Protein AF-A0A529K258-F1 (afdb_monomer_lite)

pLDDT: mean 95.25, std 3.74, range [68.81, 98.38]

Structure (mmCIF, N/CA/C/O backbone):
data_AF-A0A529K258-F1
#
_entry.id   AF-A0A529K258-F1
#
loop_
_atom_site.group_PDB
_atom_site.id
_atom_site.type_symbol
_atom_site.label_atom_id
_atom_site.label_alt_id
_atom_site.label_comp_id
_atom_site.label_asym_id
_atom_site.label_entity_id
_atom_site.label_seq_id
_atom_site.pdbx_PDB_ins_code
_atom_site.Cartn_x
_atom_site.Cartn_y
_atom_site.Cartn_z
_atom_site.occupancy
_atom_site.B_iso_or_equiv
_atom_site.auth_seq_id
_atom_site.auth_comp_id
_atom_site.auth_asym_id
_atom_site.auth_atom_id
_atom_site.pdbx_PDB_model_num
ATOM 1 N N . VAL A 1 1 ? 24.356 1.447 -0.501 1.00 68.81 1 VAL A N 1
ATOM 2 C CA . VAL A 1 1 ? 24.046 0.389 -1.501 1.00 68.81 1 VAL A CA 1
ATOM 3 C C . VAL A 1 1 ? 24.123 1.028 -2.881 1.00 68.81 1 VAL A C 1
ATOM 5 O O . VAL A 1 1 ? 23.576 2.107 -3.009 1.00 68.81 1 VAL A O 1
ATOM 8 N N . LYS A 1 2 ? 24.812 0.453 -3.881 1.00 81.88 2 LYS A N 1
ATOM 9 C CA . LYS A 1 2 ? 24.968 1.106 -5.205 1.00 81.88 2 LYS A CA 1
ATOM 10 C C . LYS A 1 2 ? 23.772 0.916 -6.159 1.00 81.88 2 LYS A C 1
ATOM 12 O O . LYS A 1 2 ? 23.643 1.671 -7.111 1.00 81.88 2 LYS A O 1
ATOM 17 N N . MET A 1 3 ? 22.926 -0.090 -5.899 1.00 89.50 3 MET A N 1
ATOM 18 C CA . MET A 1 3 ? 21.745 -0.463 -6.702 1.00 89.50 3 MET A CA 1
ATOM 19 C C . MET A 1 3 ? 22.004 -0.442 -8.216 1.00 89.50 3 MET A C 1
ATOM 21 O O . MET A 1 3 ? 21.248 0.155 -8.976 1.00 89.50 3 MET A O 1
ATOM 25 N N . ASP A 1 4 ? 23.085 -1.086 -8.663 1.00 93.19 4 ASP A N 1
ATOM 26 C CA . ASP A 1 4 ? 23.551 -0.980 -10.055 1.00 93.19 4 ASP A CA 1
ATOM 27 C C . ASP A 1 4 ? 22.496 -1.430 -11.071 1.00 93.19 4 ASP A C 1
ATOM 29 O O . ASP A 1 4 ? 22.310 -0.768 -12.084 1.00 93.19 4 ASP A O 1
ATOM 33 N N . ARG A 1 5 ? 21.696 -2.449 -10.731 1.00 92.00 5 ARG A N 1
ATOM 34 C CA . ARG A 1 5 ? 20.534 -2.899 -11.524 1.00 92.00 5 ARG A CA 1
ATOM 35 C C . ARG A 1 5 ? 19.477 -1.818 -11.811 1.00 92.00 5 ARG A C 1
ATOM 37 O O . ARG A 1 5 ? 18.653 -2.010 -12.690 1.00 92.00 5 ARG A O 1
ATOM 44 N N . SER A 1 6 ? 19.464 -0.728 -11.046 1.00 91.00 6 SER A N 1
ATOM 45 C CA . SER A 1 6 ? 18.505 0.379 -11.170 1.00 91.00 6 SER A CA 1
ATOM 46 C C . SER A 1 6 ? 19.174 1.706 -11.529 1.00 91.00 6 SER A C 1
ATOM 48 O O . SER A 1 6 ? 18.483 2.696 -11.736 1.00 91.00 6 SER A O 1
ATOM 50 N N . THR A 1 7 ? 20.509 1.763 -11.557 1.00 95.06 7 THR A N 1
ATOM 51 C CA . THR A 1 7 ? 21.266 3.017 -11.718 1.00 95.06 7 THR A CA 1
ATOM 52 C C . THR A 1 7 ? 22.313 2.972 -12.829 1.00 95.06 7 THR A C 1
ATOM 54 O O . THR A 1 7 ? 22.872 4.019 -13.166 1.00 95.06 7 THR A O 1
ATOM 57 N N . VAL A 1 8 ? 22.582 1.795 -13.402 1.00 96.88 8 VAL A N 1
ATOM 58 C CA . VAL A 1 8 ? 23.510 1.579 -14.515 1.00 96.88 8 VAL A CA 1
ATOM 59 C C . VAL A 1 8 ? 22.746 1.000 -15.704 1.00 96.88 8 VAL A C 1
ATOM 61 O O . VAL A 1 8 ? 22.050 -0.001 -15.564 1.00 96.88 8 VAL A O 1
ATOM 64 N N . VAL A 1 9 ? 22.913 1.616 -16.873 1.00 96.44 9 VAL A N 1
ATOM 65 C CA . VAL A 1 9 ? 22.379 1.151 -18.161 1.00 96.44 9 VAL A CA 1
ATOM 66 C C . VAL A 1 9 ? 23.558 1.062 -19.124 1.00 96.44 9 VAL A C 1
ATOM 68 O O . VAL A 1 9 ? 24.335 2.012 -19.222 1.00 96.44 9 VAL A O 1
ATOM 71 N N . ASP A 1 10 ? 23.747 -0.100 -19.754 1.00 96.31 10 ASP A N 1
ATOM 72 C CA . ASP A 1 10 ? 24.835 -0.372 -20.708 1.00 96.31 10 ASP A CA 1
ATOM 73 C C . ASP A 1 10 ? 26.232 0.037 -20.196 1.00 96.31 10 ASP A C 1
ATOM 75 O O . ASP A 1 10 ? 27.039 0.653 -20.888 1.00 96.31 10 ASP A O 1
ATOM 79 N N . GLY A 1 11 ? 26.510 -0.266 -18.923 1.00 96.00 11 GLY A N 1
ATOM 80 C CA . GLY A 1 11 ? 27.792 0.023 -18.268 1.00 96.00 11 GLY A CA 1
ATOM 81 C C . GLY A 1 11 ? 27.991 1.480 -17.827 1.00 96.00 11 GLY A C 1
ATOM 82 O O . GLY A 1 11 ? 28.952 1.767 -17.111 1.00 96.00 11 GLY A O 1
ATOM 83 N N . LYS A 1 12 ? 27.079 2.399 -18.169 1.00 97.50 12 LYS A N 1
ATOM 84 C CA . LYS A 1 12 ? 27.128 3.806 -17.748 1.00 97.50 12 LYS A CA 1
ATOM 85 C C . LYS A 1 12 ? 26.184 4.073 -16.576 1.00 97.50 12 LYS A C 1
ATOM 87 O O . LYS A 1 12 ? 25.023 3.676 -16.587 1.00 97.50 12 LYS A O 1
ATOM 92 N N . ARG A 1 13 ? 26.681 4.769 -15.548 1.00 96.00 13 ARG A N 1
ATOM 93 C CA . ARG A 1 13 ? 25.891 5.148 -14.366 1.00 96.00 13 ARG A CA 1
ATOM 94 C C . ARG A 1 13 ? 25.117 6.446 -14.607 1.00 96.00 13 ARG A C 1
ATOM 96 O O . ARG A 1 13 ? 25.717 7.450 -14.977 1.00 96.00 13 ARG A O 1
ATOM 103 N N . TYR A 1 14 ? 23.815 6.420 -14.328 1.00 96.50 14 TYR A N 1
ATOM 104 C CA . TYR A 1 14 ? 22.887 7.553 -14.461 1.00 96.50 14 TYR A CA 1
ATOM 105 C C . TYR A 1 14 ? 22.262 7.994 -13.130 1.00 96.50 14 TYR A C 1
ATOM 107 O O . TYR A 1 14 ? 21.678 9.070 -13.059 1.00 96.50 14 TYR A O 1
ATOM 115 N N . GLY A 1 15 ? 22.396 7.191 -12.071 1.00 94.19 15 GLY A N 1
ATOM 116 C CA . GLY A 1 15 ? 21.879 7.514 -10.742 1.00 94.19 15 GLY A CA 1
ATOM 117 C C . GLY A 1 15 ? 22.868 7.185 -9.629 1.00 94.19 15 GLY A C 1
ATOM 118 O O . GLY A 1 15 ? 23.678 6.261 -9.744 1.00 94.19 15 GLY A O 1
ATOM 119 N N . ILE A 1 16 ? 22.782 7.934 -8.532 1.00 94.25 16 ILE A N 1
ATOM 120 C CA . ILE A 1 16 ? 23.479 7.645 -7.278 1.00 94.25 16 ILE A CA 1
ATOM 121 C C . ILE A 1 16 ? 22.411 7.385 -6.223 1.00 94.25 16 ILE A C 1
ATOM 123 O O . ILE A 1 16 ? 21.594 8.255 -5.934 1.00 94.25 16 ILE A O 1
ATOM 127 N N . THR A 1 17 ? 22.398 6.178 -5.665 1.00 92.94 17 THR A N 1
ATOM 128 C CA . THR A 1 17 ? 21.497 5.853 -4.559 1.00 92.94 17 THR A CA 1
ATOM 129 C C . THR A 1 17 ? 21.931 6.611 -3.313 1.00 92.94 17 THR A C 1
ATOM 131 O O . THR A 1 17 ? 23.005 6.353 -2.772 1.00 92.94 17 THR A O 1
ATOM 134 N N . GLU A 1 18 ? 21.073 7.510 -2.849 1.00 92.25 18 GLU A N 1
ATOM 135 C CA . GLU A 1 18 ? 21.246 8.232 -1.587 1.00 92.25 18 GLU A CA 1
ATOM 136 C C . GLU A 1 18 ? 20.490 7.517 -0.455 1.00 92.25 18 GLU A C 1
ATOM 138 O O . GLU A 1 18 ? 21.093 7.152 0.555 1.00 92.25 18 GLU A O 1
ATOM 143 N N . LYS A 1 19 ? 19.221 7.158 -0.686 1.00 89.94 19 LYS A N 1
ATOM 144 C CA . LYS A 1 19 ? 18.366 6.437 0.267 1.00 89.94 19 LYS A CA 1
ATOM 145 C C . LYS A 1 19 ? 17.611 5.284 -0.392 1.00 89.94 19 LYS A C 1
ATOM 147 O O . LYS A 1 19 ? 17.353 5.284 -1.593 1.00 89.94 19 LYS A O 1
ATOM 152 N N . PHE A 1 20 ? 17.245 4.295 0.417 1.00 87.88 20 PHE A N 1
ATOM 153 C CA . PHE A 1 20 ? 16.326 3.218 0.051 1.00 87.88 20 PHE A CA 1
ATOM 154 C C . PHE A 1 20 ? 15.319 2.990 1.186 1.00 87.88 20 PHE A C 1
ATOM 156 O O . PHE A 1 20 ? 15.540 3.424 2.318 1.00 87.88 20 PHE A O 1
ATOM 163 N N . GLY A 1 21 ? 14.208 2.326 0.882 1.00 88.19 21 GLY A N 1
ATOM 164 C CA . GLY A 1 21 ? 13.157 2.045 1.851 1.00 88.19 21 GLY A CA 1
ATOM 165 C C . GLY A 1 21 ? 12.131 1.057 1.316 1.00 88.19 21 GLY A C 1
ATOM 166 O O . GLY A 1 21 ? 12.260 0.555 0.199 1.00 88.19 21 GLY A O 1
ATOM 167 N N . TYR A 1 22 ? 11.115 0.798 2.132 1.00 87.62 22 TYR A N 1
ATOM 168 C CA . TYR A 1 22 ? 10.028 -0.124 1.829 1.00 87.62 22 TYR A CA 1
ATOM 169 C C . TYR A 1 22 ? 8.692 0.582 2.033 1.00 87.62 22 TYR A C 1
ATOM 171 O O . TYR A 1 22 ? 8.553 1.392 2.949 1.00 87.62 22 TYR A O 1
ATOM 179 N N . ASN A 1 23 ? 7.708 0.238 1.205 1.00 88.31 23 ASN A N 1
ATOM 180 C CA . ASN A 1 23 ? 6.311 0.515 1.519 1.00 88.31 23 ASN A CA 1
ATOM 181 C C . ASN A 1 23 ? 5.800 -0.624 2.404 1.00 88.31 23 ASN A C 1
ATOM 183 O O . ASN A 1 23 ? 6.104 -1.789 2.146 1.00 88.31 23 ASN A O 1
ATOM 187 N N . THR A 1 24 ? 5.074 -0.283 3.462 1.00 89.88 24 THR A N 1
ATOM 188 C CA . THR A 1 24 ? 4.614 -1.237 4.479 1.00 89.88 24 THR A CA 1
ATOM 189 C C . THR A 1 24 ? 3.177 -0.925 4.872 1.00 89.88 24 THR A C 1
ATOM 191 O O . THR A 1 24 ? 2.704 0.182 4.622 1.00 89.88 24 THR A O 1
ATOM 194 N N . ILE A 1 25 ? 2.505 -1.891 5.497 1.00 94.00 25 ILE A N 1
ATOM 195 C CA . ILE A 1 25 ? 1.207 -1.675 6.138 1.00 94.00 25 ILE A CA 1
ATOM 196 C C . ILE A 1 25 ? 1.478 -1.195 7.567 1.00 94.00 25 ILE A C 1
ATOM 198 O O . ILE A 1 25 ? 1.993 -1.951 8.394 1.00 94.00 25 ILE A O 1
ATOM 202 N N . GLY A 1 26 ? 1.173 0.074 7.834 1.00 95.44 26 GLY A N 1
ATOM 203 C CA . GLY A 1 26 ? 1.114 0.611 9.192 1.00 95.44 26 GLY A CA 1
ATOM 204 C C . GLY A 1 26 ? -0.219 0.242 9.834 1.00 95.44 26 GLY A C 1
ATOM 205 O O . GLY A 1 26 ? -1.211 0.103 9.136 1.00 95.44 26 GLY A O 1
ATOM 206 N N . TYR A 1 27 ? -0.251 0.030 11.148 1.00 97.44 27 TYR A N 1
ATOM 207 C CA . TYR A 1 27 ? -1.501 -0.269 11.846 1.00 97.44 27 TYR A CA 1
ATOM 208 C C . TYR A 1 27 ? -1.406 0.031 13.338 1.00 97.44 27 TYR A C 1
ATOM 210 O O . TYR A 1 27 ? -0.330 0.005 13.946 1.00 97.44 27 TYR A O 1
ATOM 218 N N . ASN A 1 28 ? -2.560 0.273 13.957 1.00 97.69 28 ASN A N 1
ATOM 219 C CA . ASN A 1 28 ? -2.668 0.420 15.399 1.00 97.69 28 ASN A CA 1
ATOM 220 C C . ASN A 1 28 ? -2.835 -0.952 16.073 1.00 97.69 28 ASN A C 1
ATOM 222 O O . ASN A 1 28 ? -3.932 -1.509 16.115 1.00 97.69 28 ASN A O 1
ATOM 226 N N . LYS A 1 29 ? -1.758 -1.472 16.675 1.00 96.88 29 LYS A N 1
ATOM 227 C CA . LYS A 1 29 ? -1.735 -2.801 17.321 1.00 96.88 29 LYS A CA 1
ATOM 228 C C . LYS A 1 29 ? -2.712 -2.995 18.490 1.00 96.88 29 LYS A C 1
ATOM 230 O O . LYS A 1 29 ? -2.874 -4.118 18.949 1.00 96.88 29 LYS A O 1
ATOM 235 N N . THR A 1 30 ? -3.309 -1.929 19.034 1.00 97.50 30 THR A N 1
ATOM 236 C CA . THR A 1 30 ? -4.341 -2.061 20.082 1.00 97.50 30 THR A CA 1
ATOM 237 C C . THR A 1 30 ? -5.739 -2.276 19.503 1.00 97.50 30 THR A C 1
ATOM 239 O O . THR A 1 30 ? -6.648 -2.656 20.235 1.00 97.50 30 THR A O 1
ATOM 242 N N . LYS A 1 31 ? -5.913 -2.042 18.196 1.00 97.62 31 LYS A N 1
ATOM 243 C CA . LYS A 1 31 ? -7.187 -2.147 17.471 1.00 97.62 31 LYS A CA 1
ATOM 244 C C . LYS A 1 31 ? -7.168 -3.178 16.338 1.00 97.62 31 LYS A C 1
ATOM 246 O O . LYS A 1 31 ? -8.226 -3.611 15.884 1.00 97.62 31 LYS A O 1
ATOM 251 N N . VAL A 1 32 ? -5.978 -3.548 15.875 1.00 97.94 32 VAL A N 1
ATOM 252 C CA . VAL A 1 32 ? -5.733 -4.471 14.764 1.00 97.94 32 VAL A CA 1
ATOM 253 C C . VAL A 1 32 ? -4.905 -5.641 15.278 1.00 97.94 32 VAL A C 1
ATOM 255 O O . VAL A 1 32 ? -3.915 -5.428 15.981 1.00 97.94 32 VAL A O 1
ATOM 258 N N . ASP A 1 33 ? -5.305 -6.865 14.929 1.00 97.56 33 ASP A N 1
ATOM 259 C CA . ASP A 1 33 ? -4.545 -8.064 15.271 1.00 97.56 33 ASP A CA 1
ATOM 260 C C . ASP A 1 33 ? -3.328 -8.159 14.332 1.00 97.56 33 ASP A C 1
ATOM 262 O O . ASP A 1 33 ? -3.503 -8.202 13.108 1.00 97.56 33 ASP A O 1
ATOM 266 N N . PRO A 1 34 ? -2.089 -8.202 14.857 1.00 96.56 34 PRO A N 1
ATOM 267 C CA . PRO A 1 34 ? -0.893 -8.371 14.036 1.00 96.56 34 PRO A CA 1
ATOM 268 C C . PRO A 1 34 ? -0.927 -9.600 13.115 1.00 96.56 34 PRO A C 1
ATOM 270 O O . PRO A 1 34 ? -0.278 -9.588 12.064 1.00 96.56 34 PRO A O 1
ATOM 273 N N . ALA A 1 35 ? -1.668 -10.652 13.485 1.00 96.88 35 ALA A N 1
ATOM 274 C CA . ALA A 1 35 ? -1.824 -11.847 12.664 1.00 96.88 35 ALA A CA 1
ATOM 275 C C . ALA A 1 35 ? -2.581 -11.562 11.357 1.00 96.88 35 ALA A C 1
ATOM 277 O O . ALA A 1 35 ? -2.239 -12.130 10.320 1.00 96.88 35 ALA A O 1
ATOM 278 N N . ASP A 1 36 ? -3.545 -10.638 11.364 1.00 96.44 36 ASP A N 1
ATOM 279 C CA . ASP A 1 36 ? -4.29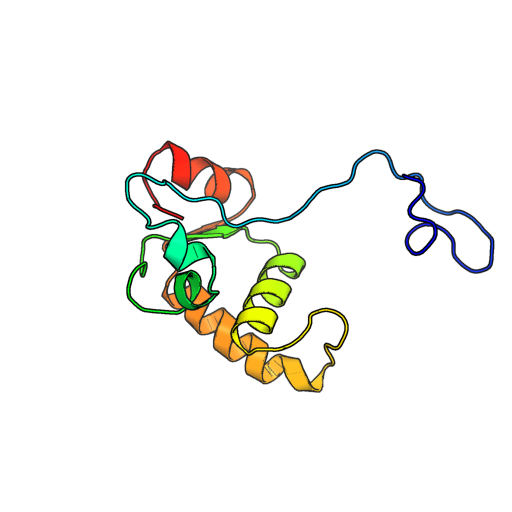6 -10.291 10.153 1.00 96.44 36 ASP A CA 1
ATOM 280 C C . ASP A 1 36 ? -3.425 -9.561 9.126 1.00 96.44 36 ASP A C 1
ATOM 282 O O . ASP A 1 36 ? -3.648 -9.684 7.924 1.00 96.44 36 ASP A O 1
ATOM 286 N N . MET A 1 37 ? -2.397 -8.837 9.580 1.00 95.19 37 MET A N 1
ATOM 287 C CA . MET A 1 37 ? -1.472 -8.101 8.706 1.00 95.19 37 MET A CA 1
ATOM 288 C C . MET A 1 37 ? -0.503 -9.020 7.949 1.00 95.19 37 MET A C 1
ATOM 290 O O . MET A 1 37 ? 0.266 -8.550 7.112 1.00 95.19 37 MET A O 1
ATOM 294 N N . GLN A 1 38 ? -0.544 -10.331 8.213 1.00 93.25 38 GLN A N 1
ATOM 295 C CA . GLN A 1 38 ? 0.173 -11.342 7.431 1.00 93.25 38 GLN A CA 1
ATOM 296 C C . GLN A 1 38 ? -0.559 -11.713 6.131 1.00 93.25 38 GLN A C 1
ATOM 298 O O . GLN A 1 38 ? -0.037 -12.489 5.333 1.00 93.25 38 GLN A O 1
ATOM 303 N N . SER A 1 39 ? -1.760 -11.169 5.902 1.00 93.38 39 SER A N 1
ATOM 304 C CA . SER A 1 39 ? -2.584 -11.441 4.727 1.00 93.38 39 SER A CA 1
ATOM 305 C C . SER A 1 39 ? -3.114 -10.153 4.102 1.00 93.38 39 SER A C 1
ATOM 307 O O . SER A 1 39 ? -3.576 -9.243 4.788 1.00 93.38 39 SER A O 1
ATOM 309 N N . MET A 1 40 ? -3.145 -10.098 2.769 1.00 93.69 40 MET A N 1
ATOM 310 C CA . MET A 1 40 ? -3.751 -8.969 2.052 1.00 93.69 40 MET A CA 1
ATOM 311 C C . MET A 1 40 ? -5.276 -8.908 2.200 1.00 93.69 40 MET A C 1
ATOM 313 O O . MET A 1 40 ? -5.872 -7.872 1.913 1.00 93.69 40 MET A O 1
ATOM 317 N N . THR A 1 41 ? -5.914 -9.960 2.729 1.00 92.06 41 THR A N 1
ATOM 318 C CA . THR A 1 41 ? -7.340 -9.929 3.094 1.00 92.06 41 THR A CA 1
ATOM 319 C C . THR A 1 41 ? -7.662 -8.832 4.106 1.00 92.06 41 THR A C 1
ATOM 321 O O . THR A 1 41 ? -8.808 -8.405 4.186 1.00 92.06 41 THR A O 1
ATOM 324 N N . ALA A 1 42 ? -6.672 -8.336 4.854 1.00 93.88 42 ALA A N 1
ATOM 325 C CA . ALA A 1 42 ? -6.827 -7.163 5.704 1.00 93.88 42 ALA A CA 1
ATOM 326 C C . ALA A 1 42 ? -7.256 -5.901 4.937 1.00 93.88 42 ALA A C 1
ATOM 328 O O . ALA A 1 42 ? -7.948 -5.058 5.499 1.00 93.88 42 ALA A O 1
ATOM 329 N N . LEU A 1 43 ? -6.867 -5.782 3.663 1.00 94.38 43 LEU A N 1
ATOM 330 C CA . LEU A 1 43 ? -7.149 -4.620 2.820 1.00 94.38 43 LEU A CA 1
ATOM 331 C C . LEU A 1 43 ? -8.441 -4.784 2.004 1.00 94.38 43 LEU A C 1
ATOM 333 O O . LEU A 1 43 ? -9.013 -3.795 1.549 1.00 94.38 43 LEU A O 1
ATOM 337 N N . THR A 1 44 ? -8.907 -6.020 1.804 1.00 94.50 44 THR A N 1
ATOM 338 C CA . THR A 1 44 ? -9.970 -6.343 0.832 1.00 94.50 44 THR A CA 1
ATOM 339 C C . THR A 1 44 ? -11.167 -7.078 1.439 1.00 94.50 44 THR A C 1
ATOM 341 O O . THR A 1 44 ? -12.251 -7.056 0.859 1.00 94.50 44 THR A O 1
ATOM 344 N N . GLY A 1 45 ? -11.026 -7.654 2.634 1.00 93.75 45 GLY A N 1
ATOM 345 C CA . GLY A 1 45 ? -12.109 -8.275 3.399 1.00 93.75 45 GLY A CA 1
ATOM 346 C C . GLY A 1 45 ? -12.863 -7.303 4.314 1.00 93.75 45 GLY A C 1
ATOM 347 O O . GLY A 1 45 ? -12.418 -6.191 4.588 1.00 93.75 45 GLY A O 1
ATOM 348 N N . ASP A 1 46 ? -14.007 -7.743 4.840 1.00 96.25 46 ASP A N 1
ATOM 349 C CA . ASP A 1 46 ? -14.934 -6.861 5.566 1.00 96.25 46 ASP A CA 1
ATOM 350 C C . ASP A 1 46 ? -14.466 -6.445 6.974 1.00 96.25 46 ASP A C 1
ATOM 352 O O . ASP A 1 46 ? -14.927 -5.429 7.494 1.00 96.25 46 ASP A O 1
ATOM 356 N N . L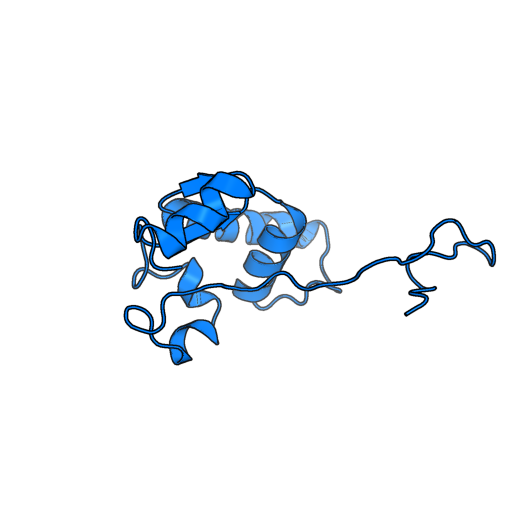YS A 1 47 ? -13.539 -7.189 7.601 1.00 97.44 47 LYS A N 1
ATOM 357 C CA . LYS A 1 47 ? -13.122 -6.990 9.009 1.00 97.44 47 LYS A CA 1
ATOM 358 C C . LYS A 1 47 ? -12.663 -5.557 9.318 1.00 97.44 47 LYS A C 1
ATOM 360 O O . LYS A 1 47 ? -12.940 -5.047 10.404 1.00 97.44 47 LYS A O 1
ATOM 365 N N . TYR A 1 48 ? -11.984 -4.913 8.368 1.00 97.56 48 TYR A N 1
ATOM 366 C CA . TYR A 1 48 ? -11.424 -3.562 8.508 1.00 97.56 48 TYR A CA 1
ATOM 367 C C . TYR A 1 48 ? -12.039 -2.540 7.550 1.00 97.56 48 TYR A C 1
ATOM 369 O O . TYR A 1 48 ? -11.495 -1.455 7.339 1.00 97.56 48 TYR A O 1
ATOM 377 N N . LYS A 1 49 ? -13.200 -2.860 6.980 1.00 97.88 49 LYS A N 1
ATOM 378 C CA . LYS A 1 49 ? -13.914 -1.965 6.076 1.00 97.88 49 LYS A CA 1
ATOM 379 C C . LYS A 1 49 ? -14.216 -0.621 6.744 1.00 97.88 49 LYS A C 1
ATOM 381 O O . LYS A 1 49 ? -14.713 -0.566 7.867 1.00 97.88 49 LYS A O 1
ATOM 386 N N . GLY A 1 50 ? -13.904 0.468 6.046 1.00 98.00 50 GLY A N 1
ATOM 387 C CA . GLY A 1 50 ? -14.058 1.838 6.536 1.00 98.00 50 GLY A CA 1
ATOM 388 C C . GLY A 1 50 ? -13.027 2.252 7.591 1.00 98.00 50 GLY A C 1
ATOM 389 O O . GLY A 1 50 ? -13.206 3.287 8.229 1.00 98.00 50 GLY A O 1
ATOM 390 N N . LYS A 1 51 ? -11.961 1.465 7.792 1.00 98.25 51 LYS A N 1
ATOM 391 C CA . LYS A 1 51 ? -10.904 1.716 8.788 1.00 98.25 51 LYS A CA 1
ATOM 392 C C . LYS A 1 51 ? -9.499 1.762 8.191 1.00 98.25 51 LYS A C 1
ATOM 394 O O . LYS A 1 51 ? -8.537 1.683 8.946 1.00 98.25 51 LYS A O 1
ATOM 399 N N . ILE A 1 52 ? -9.394 1.860 6.867 1.00 98.25 52 ILE A N 1
ATOM 400 C CA . ILE A 1 52 ? -8.127 1.820 6.130 1.00 98.25 52 ILE A CA 1
ATOM 401 C C . ILE A 1 52 ? -7.894 3.162 5.433 1.00 98.25 52 ILE A C 1
ATOM 403 O O . ILE A 1 52 ? -8.797 3.671 4.757 1.00 98.25 52 ILE A O 1
ATOM 407 N N . ALA A 1 53 ? -6.687 3.703 5.553 1.00 97.69 53 ALA A N 1
ATOM 408 C CA . ALA A 1 53 ? -6.158 4.742 4.685 1.00 97.69 53 ALA A CA 1
ATOM 409 C C . ALA A 1 53 ? -5.281 4.128 3.591 1.00 97.69 53 ALA A C 1
ATOM 411 O O . ALA A 1 53 ? -4.377 3.342 3.857 1.00 97.69 53 ALA A O 1
ATOM 412 N N . ILE A 1 54 ? -5.517 4.518 2.339 1.00 96.94 54 ILE A N 1
ATOM 413 C CA . ILE A 1 54 ? -4.650 4.145 1.218 1.00 96.94 54 ILE A CA 1
ATOM 414 C C . ILE A 1 54 ? -3.827 5.363 0.812 1.00 96.94 54 ILE A C 1
ATOM 416 O O . ILE A 1 54 ? -4.372 6.423 0.499 1.00 96.94 54 ILE A O 1
ATOM 420 N N . TYR A 1 55 ? -2.506 5.193 0.786 1.00 95.25 55 TYR A N 1
ATOM 421 C CA . TYR A 1 55 ? -1.604 6.180 0.207 1.00 95.25 55 TYR A CA 1
ATOM 422 C C . TYR A 1 55 ? -1.796 6.230 -1.314 1.00 95.25 55 TYR A C 1
ATOM 424 O O . TYR A 1 55 ? -1.662 5.208 -1.990 1.00 95.25 55 TYR A O 1
ATOM 432 N N . ASP A 1 56 ? -2.101 7.414 -1.843 1.00 94.25 56 ASP A N 1
ATOM 433 C CA . ASP A 1 56 ? -2.339 7.688 -3.262 1.00 94.25 56 ASP A CA 1
ATOM 434 C C . ASP A 1 56 ? -1.038 7.646 -4.080 1.00 94.25 56 ASP A C 1
ATOM 436 O O . ASP A 1 56 ? -0.534 8.642 -4.598 1.00 94.25 56 ASP A O 1
ATOM 440 N N . TYR A 1 57 ? -0.447 6.455 -4.154 1.00 94.19 57 TYR A N 1
ATOM 441 C CA . TYR A 1 57 ? 0.708 6.166 -4.981 1.00 94.19 57 TYR A CA 1
ATOM 442 C C . TYR A 1 57 ? 0.523 4.821 -5.678 1.00 94.19 57 TYR A C 1
ATOM 444 O O . TYR A 1 57 ? 0.564 3.756 -5.063 1.00 94.19 57 TYR A O 1
ATOM 452 N N . TYR A 1 58 ? 0.320 4.879 -6.994 1.00 90.62 58 TYR A N 1
ATOM 453 C CA . TYR A 1 58 ? -0.127 3.730 -7.782 1.00 90.62 58 TYR A CA 1
ATOM 454 C C . TYR A 1 58 ? 0.796 2.508 -7.671 1.00 90.62 58 TYR A C 1
ATOM 456 O O . TYR A 1 58 ? 0.309 1.386 -7.572 1.00 90.62 58 TYR A O 1
ATOM 464 N N . LEU A 1 59 ? 2.118 2.707 -7.677 1.00 92.25 59 LEU A N 1
ATOM 465 C CA . LEU A 1 59 ? 3.085 1.618 -7.825 1.00 92.25 59 LEU A CA 1
ATOM 466 C C . LEU A 1 59 ? 3.062 0.623 -6.646 1.00 92.25 59 LEU A C 1
ATOM 468 O O . LEU A 1 59 ? 2.900 -0.574 -6.896 1.00 92.25 59 LEU A O 1
ATOM 472 N N . PRO A 1 60 ? 3.156 1.051 -5.369 1.00 92.81 60 PRO A N 1
ATOM 473 C CA . PRO A 1 60 ? 3.003 0.127 -4.248 1.00 92.81 60 PRO A CA 1
ATOM 474 C C . PRO A 1 60 ? 1.588 -0.441 -4.127 1.00 92.81 60 PRO A C 1
ATOM 476 O O . PRO A 1 60 ? 1.446 -1.612 -3.785 1.00 92.81 60 PRO A O 1
ATOM 479 N N . VAL A 1 61 ? 0.546 0.341 -4.422 1.00 95.38 61 VAL A N 1
ATOM 480 C CA . VAL A 1 61 ? -0.844 -0.110 -4.254 1.00 95.38 61 VAL A CA 1
ATOM 481 C C . VAL A 1 61 ? -1.216 -1.179 -5.287 1.00 95.38 61 VAL A C 1
ATOM 483 O O . VAL A 1 61 ? -1.811 -2.191 -4.923 1.00 95.38 61 VAL A O 1
ATOM 486 N N . ILE A 1 62 ? -0.779 -1.035 -6.543 1.00 96.31 62 ILE A N 1
ATOM 487 C CA . ILE A 1 62 ? -0.874 -2.095 -7.562 1.00 96.31 62 ILE A CA 1
ATOM 488 C C . ILE A 1 62 ? -0.112 -3.345 -7.115 1.00 96.31 62 ILE A C 1
ATOM 490 O O . ILE A 1 62 ? -0.623 -4.453 -7.257 1.00 96.31 62 ILE A O 1
ATOM 494 N N . GLY A 1 63 ? 1.082 -3.179 -6.537 1.00 95.25 63 GLY A N 1
ATOM 495 C CA . GLY A 1 63 ? 1.850 -4.292 -5.983 1.00 95.25 63 GLY A CA 1
ATOM 496 C C . GLY A 1 63 ? 1.093 -5.046 -4.885 1.00 95.25 63 GLY A C 1
ATOM 497 O O . GLY A 1 63 ? 1.057 -6.272 -4.906 1.00 95.25 63 GLY A O 1
ATOM 498 N N . MET A 1 64 ? 0.439 -4.336 -3.962 1.00 95.38 64 MET A N 1
ATOM 499 C CA . MET A 1 64 ? -0.382 -4.945 -2.906 1.00 95.38 64 MET A CA 1
ATOM 500 C C . MET A 1 64 ? -1.615 -5.665 -3.469 1.00 95.38 64 MET A C 1
ATOM 502 O O . MET A 1 64 ? -1.888 -6.795 -3.072 1.00 95.38 64 MET A O 1
ATOM 506 N N . ALA A 1 65 ? -2.312 -5.064 -4.437 1.00 96.50 65 ALA A N 1
ATOM 507 C CA . ALA A 1 65 ? -3.442 -5.697 -5.120 1.00 96.50 65 ALA A CA 1
ATOM 508 C C . ALA A 1 65 ? -3.021 -6.978 -5.862 1.00 96.50 65 ALA A C 1
ATOM 510 O O . ALA A 1 65 ? -3.700 -7.998 -5.781 1.00 96.50 65 ALA A O 1
ATOM 511 N N . ALA A 1 66 ? -1.864 -6.962 -6.529 1.00 97.06 66 ALA A N 1
ATOM 512 C CA . ALA A 1 66 ? -1.293 -8.144 -7.167 1.00 97.06 66 ALA A CA 1
ATOM 513 C C . ALA A 1 66 ? -0.984 -9.261 -6.154 1.00 97.06 66 ALA A C 1
ATOM 515 O O . ALA A 1 66 ? -1.345 -10.417 -6.379 1.00 97.06 66 ALA A O 1
ATOM 516 N N . LEU A 1 67 ? -0.362 -8.922 -5.019 1.00 95.50 67 LEU A N 1
ATOM 517 C CA . LEU A 1 67 ? -0.095 -9.886 -3.948 1.00 95.50 67 LEU A CA 1
ATOM 518 C C . LEU A 1 67 ? -1.393 -10.490 -3.390 1.00 95.50 67 LEU A C 1
ATOM 520 O O . LEU A 1 67 ? -1.427 -11.684 -3.097 1.00 95.50 67 LEU A O 1
ATOM 524 N N . ALA A 1 68 ? -2.468 -9.701 -3.293 1.00 95.38 68 ALA A N 1
ATOM 525 C CA . ALA A 1 68 ? -3.770 -10.162 -2.811 1.00 95.38 68 ALA A CA 1
ATOM 526 C C . ALA A 1 68 ? -4.411 -11.228 -3.712 1.00 95.38 68 ALA A C 1
ATOM 528 O O . ALA A 1 68 ? -5.061 -12.143 -3.211 1.00 95.38 68 ALA A O 1
ATOM 529 N N . ILE A 1 69 ? -4.166 -11.163 -5.023 1.00 96.19 69 ILE A N 1
ATOM 530 C CA . ILE A 1 69 ? -4.616 -12.171 -5.996 1.00 96.19 69 ILE A CA 1
ATOM 531 C C . ILE A 1 69 ? -3.565 -13.268 -6.253 1.00 96.19 69 ILE A C 1
ATOM 533 O O . ILE A 1 69 ? -3.648 -13.996 -7.242 1.00 96.19 69 ILE A O 1
ATOM 537 N N . GLY A 1 70 ? -2.557 -13.390 -5.380 1.00 95.56 70 GLY A N 1
ATOM 538 C CA . GLY A 1 70 ? -1.539 -14.444 -5.436 1.00 95.56 70 GLY A CA 1
ATOM 539 C C . GLY A 1 70 ? -0.479 -14.263 -6.527 1.00 95.56 70 GLY A C 1
ATOM 540 O O . GLY A 1 70 ? 0.239 -15.211 -6.849 1.00 95.56 70 GLY A O 1
ATOM 541 N N . LYS A 1 71 ? -0.362 -13.066 -7.113 1.00 96.81 71 LYS A N 1
ATOM 542 C CA . LYS A 1 71 ? 0.630 -12.757 -8.149 1.00 96.81 71 LYS A CA 1
ATOM 543 C C . LYS A 1 71 ? 1.918 -12.228 -7.531 1.00 96.81 71 LYS A C 1
ATOM 545 O O . LYS A 1 71 ? 1.911 -11.459 -6.573 1.00 96.81 71 LYS A O 1
ATOM 550 N N . LYS A 1 72 ? 3.050 -12.594 -8.130 1.00 95.81 72 LYS A N 1
ATOM 551 C CA . LYS A 1 72 ? 4.352 -12.016 -7.790 1.00 95.81 72 LYS A CA 1
ATOM 552 C C . LYS A 1 72 ? 4.553 -10.726 -8.572 1.00 95.81 72 LYS A C 1
ATOM 554 O O . LYS A 1 72 ? 4.421 -10.708 -9.791 1.00 95.81 72 LYS A O 1
ATOM 559 N N . THR A 1 73 ? 4.948 -9.662 -7.882 1.00 93.75 73 THR A N 1
ATOM 560 C CA . THR A 1 73 ? 5.107 -8.328 -8.485 1.00 93.75 73 THR A CA 1
ATOM 561 C C . THR A 1 73 ? 6.154 -8.272 -9.602 1.00 93.75 73 THR A C 1
ATOM 563 O O . THR A 1 73 ? 6.020 -7.469 -10.517 1.00 93.75 73 THR A O 1
ATOM 566 N N . ALA A 1 74 ? 7.168 -9.141 -9.564 1.00 93.88 74 ALA A N 1
ATOM 567 C CA . ALA A 1 74 ? 8.207 -9.231 -10.593 1.00 93.88 74 ALA A CA 1
ATOM 568 C C . ALA A 1 74 ? 7.761 -9.951 -11.882 1.00 93.88 74 ALA A C 1
ATOM 570 O O . ALA A 1 74 ? 8.487 -9.917 -12.869 1.00 93.88 74 ALA A O 1
ATOM 571 N N . GLU A 1 75 ? 6.605 -10.620 -11.865 1.00 95.88 75 GLU A N 1
ATOM 572 C CA . GLU A 1 75 ? 6.095 -11.448 -12.969 1.00 95.88 75 GLU A CA 1
ATOM 573 C C . GLU A 1 75 ? 4.847 -10.825 -13.626 1.00 95.88 75 GLU A C 1
ATOM 575 O O . GLU A 1 75 ? 4.199 -11.470 -14.447 1.00 95.88 75 GLU A O 1
ATOM 580 N N . LEU A 1 76 ? 4.486 -9.588 -13.257 1.00 96.31 76 LEU A N 1
ATOM 581 C CA . LEU A 1 76 ? 3.286 -8.922 -13.764 1.00 96.31 76 LEU A CA 1
ATOM 582 C C . LEU A 1 76 ? 3.406 -8.567 -15.244 1.00 96.31 76 LEU A C 1
ATOM 584 O O . LEU A 1 76 ? 4.431 -8.071 -15.712 1.00 96.31 76 LEU A O 1
ATOM 588 N N . THR A 1 77 ? 2.300 -8.758 -15.951 1.00 96.81 77 THR A N 1
ATOM 589 C CA . THR A 1 77 ? 2.125 -8.436 -17.365 1.00 96.81 77 THR A CA 1
ATOM 590 C C . THR A 1 77 ? 0.864 -7.599 -17.571 1.00 96.81 77 THR A C 1
ATOM 592 O O . THR A 1 77 ? 0.028 -7.459 -16.676 1.00 96.81 77 THR A O 1
ATOM 595 N N . GLU A 1 78 ? 0.677 -7.070 -18.780 1.00 97.00 78 GLU A N 1
ATOM 596 C CA . GLU A 1 78 ? -0.546 -6.339 -19.141 1.00 97.00 78 GLU A CA 1
ATOM 597 C C . GLU A 1 78 ? -1.818 -7.188 -18.977 1.00 97.00 78 GLU A C 1
ATOM 599 O O . GLU A 1 78 ? -2.876 -6.662 -18.631 1.00 97.00 78 GLU A O 1
ATOM 604 N N . ALA A 1 79 ? -1.715 -8.510 -19.153 1.00 98.06 79 ALA A N 1
ATOM 605 C CA . ALA A 1 79 ? -2.837 -9.433 -18.999 1.00 98.06 79 ALA A CA 1
ATOM 606 C C . ALA A 1 79 ? -3.341 -9.540 -17.547 1.00 98.06 79 ALA A C 1
ATOM 608 O O . ALA A 1 79 ? -4.478 -9.953 -17.327 1.00 98.06 79 ALA A O 1
ATOM 609 N N . ASP A 1 80 ? -2.531 -9.149 -16.558 1.00 98.00 80 ASP A N 1
ATOM 610 C CA . ASP A 1 80 ? -2.916 -9.157 -15.143 1.00 98.00 80 ASP A CA 1
ATOM 611 C C . ASP A 1 80 ? -3.713 -7.902 -14.742 1.00 98.00 80 ASP A C 1
ATOM 613 O O . ASP A 1 80 ? -4.402 -7.901 -13.718 1.00 98.00 80 ASP A O 1
ATOM 617 N N . LEU A 1 81 ? 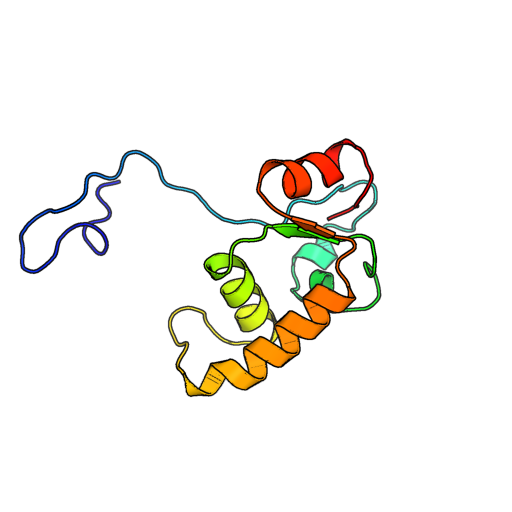-3.659 -6.832 -15.548 1.00 97.00 81 LEU A N 1
ATOM 618 C CA . LEU A 1 81 ? -4.266 -5.537 -15.225 1.00 97.00 81 LEU A CA 1
ATOM 619 C C . LEU A 1 81 ? -5.778 -5.598 -14.951 1.00 97.00 81 LEU A C 1
ATOM 621 O O . LEU A 1 81 ? -6.211 -4.918 -14.018 1.00 97.00 81 LEU A O 1
ATOM 625 N N . PRO A 1 82 ? -6.601 -6.383 -15.680 1.00 98.38 82 PRO A N 1
ATOM 626 C CA . PRO A 1 82 ? -8.023 -6.499 -15.366 1.00 98.38 82 PRO A CA 1
ATOM 627 C C . PRO A 1 82 ? -8.283 -7.048 -13.956 1.00 98.38 82 PRO A C 1
ATOM 629 O O . PRO A 1 82 ? -9.038 -6.439 -13.200 1.00 98.38 82 PRO A O 1
ATOM 632 N N . ALA A 1 83 ? -7.602 -8.129 -13.562 1.00 98.19 83 ALA A N 1
ATOM 633 C CA . ALA A 1 83 ? -7.760 -8.729 -12.235 1.00 98.19 83 ALA A CA 1
ATOM 634 C C . ALA A 1 83 ? -7.233 -7.807 -11.122 1.00 98.19 83 ALA A C 1
ATOM 636 O O . ALA A 1 83 ? -7.862 -7.655 -10.075 1.00 98.19 83 ALA A O 1
ATOM 637 N N . ILE A 1 84 ? -6.111 -7.122 -11.368 1.00 98.12 84 ILE A N 1
ATOM 638 C CA . ILE A 1 84 ? -5.572 -6.114 -10.446 1.00 98.12 84 ILE A CA 1
ATOM 639 C C . ILE A 1 84 ? -6.568 -4.967 -10.265 1.00 98.12 84 ILE A C 1
ATOM 641 O O . ILE A 1 84 ? -6.795 -4.525 -9.142 1.00 98.12 84 ILE A O 1
ATOM 645 N N . LYS A 1 85 ? -7.187 -4.484 -11.348 1.00 97.94 85 LYS A N 1
ATOM 646 C CA . LYS A 1 85 ? -8.198 -3.423 -11.287 1.00 97.94 85 LYS A CA 1
ATOM 647 C C . LYS A 1 85 ? -9.386 -3.833 -10.422 1.00 97.94 85 LYS A C 1
ATOM 649 O O . LYS A 1 85 ? -9.845 -3.021 -9.622 1.00 97.94 85 LYS A O 1
ATOM 654 N N . GLU A 1 86 ? -9.887 -5.055 -10.574 1.00 98.25 86 GLU A N 1
ATOM 655 C CA . GLU A 1 86 ? -10.976 -5.565 -9.735 1.00 98.25 86 GLU A CA 1
ATOM 656 C C . GLU A 1 86 ? -10.596 -5.550 -8.252 1.00 98.25 86 GLU A C 1
ATOM 658 O O . GLU A 1 86 ? -11.372 -5.073 -7.422 1.00 98.25 86 GLU A O 1
ATOM 663 N N . GLU A 1 87 ? -9.383 -5.986 -7.917 1.00 97.75 87 GLU A N 1
ATOM 664 C CA . GLU A 1 87 ? -8.917 -5.996 -6.531 1.00 97.75 87 GLU A CA 1
ATOM 665 C C . GLU A 1 87 ? -8.690 -4.579 -5.978 1.00 97.75 87 GLU A C 1
ATOM 667 O O . GLU A 1 87 ? -9.103 -4.276 -4.859 1.00 97.75 87 GLU A O 1
ATOM 672 N N . LEU A 1 88 ? -8.143 -3.662 -6.783 1.00 97.81 88 LEU A N 1
ATOM 673 C CA . LEU A 1 88 ? -8.018 -2.243 -6.431 1.00 97.81 88 LEU A CA 1
ATOM 674 C C . LEU A 1 88 ? -9.376 -1.600 -6.128 1.00 97.81 88 LEU A C 1
ATOM 676 O O . LEU A 1 88 ? -9.480 -0.767 -5.228 1.00 97.81 88 LEU A O 1
ATOM 680 N N . LEU A 1 89 ? -10.430 -1.978 -6.858 1.00 97.62 89 LEU A N 1
ATOM 681 C CA . LEU A 1 89 ? -11.780 -1.485 -6.592 1.00 97.62 89 LEU A CA 1
ATOM 682 C C . LEU A 1 89 ? -12.330 -2.012 -5.260 1.00 97.62 89 LEU A C 1
ATOM 684 O O . LEU A 1 89 ? -12.997 -1.251 -4.559 1.00 97.62 89 LEU A O 1
ATOM 688 N N . LYS A 1 90 ? -12.004 -3.251 -4.864 1.00 97.56 90 LYS A N 1
ATOM 689 C CA . LYS A 1 90 ? -12.331 -3.771 -3.523 1.00 97.56 90 LYS A CA 1
ATOM 690 C C . LYS A 1 90 ? -11.573 -3.019 -2.433 1.00 97.56 90 LYS A C 1
ATOM 692 O O . LYS A 1 90 ? -12.188 -2.574 -1.469 1.00 97.56 90 LYS A O 1
ATOM 697 N N . MET A 1 91 ? -10.268 -2.802 -2.617 1.00 97.62 91 MET A N 1
ATOM 698 C CA . MET A 1 91 ? -9.456 -2.003 -1.691 1.00 97.62 91 MET A CA 1
ATOM 699 C C . MET A 1 91 ? -10.041 -0.597 -1.522 1.00 97.62 91 MET A C 1
ATOM 701 O O . MET A 1 91 ? -10.248 -0.140 -0.401 1.00 97.62 91 MET A O 1
ATOM 705 N N . LYS A 1 92 ? -10.388 0.072 -2.629 1.00 97.19 92 LYS A N 1
ATOM 706 C CA . LYS A 1 92 ? -11.028 1.393 -2.604 1.00 97.19 92 LYS A CA 1
ATOM 707 C C . LYS A 1 92 ? -12.369 1.371 -1.869 1.00 97.19 92 LYS A C 1
ATOM 709 O O . LYS A 1 92 ? -12.649 2.295 -1.118 1.00 97.19 92 LYS A O 1
ATOM 714 N N . ALA A 1 93 ? -13.192 0.345 -2.080 1.00 97.38 93 ALA A N 1
ATOM 715 C CA . ALA A 1 93 ? -14.480 0.207 -1.400 1.00 97.38 93 ALA A CA 1
ATOM 716 C C . ALA A 1 93 ? -14.340 -0.022 0.117 1.00 97.38 93 ALA A C 1
ATOM 718 O O . ALA A 1 93 ? -15.266 0.291 0.868 1.00 97.38 93 ALA A O 1
ATOM 719 N N . ASN A 1 94 ? -13.198 -0.550 0.566 1.00 97.44 94 ASN A N 1
ATOM 720 C CA . ASN A 1 94 ? -12.892 -0.746 1.981 1.00 97.44 94 ASN A CA 1
ATOM 721 C C . ASN A 1 94 ? -12.155 0.427 2.625 1.00 97.44 94 ASN A C 1
ATOM 723 O O . ASN A 1 94 ? -12.181 0.562 3.850 1.00 97.44 94 ASN A O 1
ATOM 727 N N . ALA A 1 95 ? -11.513 1.271 1.826 1.00 97.69 95 ALA A N 1
ATOM 728 C CA . ALA A 1 95 ? -10.825 2.447 2.314 1.00 97.69 95 ALA A CA 1
ATOM 729 C C . ALA A 1 95 ? -11.819 3.484 2.845 1.00 97.69 95 ALA A C 1
ATOM 731 O O . ALA A 1 95 ? -12.846 3.775 2.232 1.00 97.69 95 ALA A O 1
ATOM 732 N N . LYS A 1 96 ? -11.476 4.088 3.981 1.00 98.00 96 LYS A N 1
ATOM 733 C CA . LYS A 1 96 ? -12.123 5.316 4.446 1.00 98.00 96 LYS A CA 1
ATOM 734 C C . LYS A 1 96 ? -11.640 6.520 3.647 1.00 98.00 96 LYS A C 1
ATOM 736 O O . LYS A 1 96 ? -12.417 7.426 3.365 1.00 98.00 96 LYS A O 1
ATOM 741 N N . LEU A 1 97 ? -10.358 6.513 3.289 1.00 96.69 97 LEU A N 1
ATOM 742 C CA . LEU A 1 97 ? -9.720 7.573 2.525 1.00 96.69 97 LEU A CA 1
ATOM 743 C C . LEU A 1 97 ? -8.664 7.006 1.577 1.00 96.69 97 LEU A C 1
ATOM 745 O O . LEU A 1 97 ? -7.978 6.029 1.881 1.00 96.69 97 LEU A O 1
ATOM 749 N N . VAL A 1 98 ? -8.523 7.674 0.438 1.00 96.94 98 VAL A N 1
ATOM 750 C CA . VAL A 1 98 ? -7.380 7.552 -0.465 1.00 96.94 98 VAL A CA 1
ATOM 751 C C . VAL A 1 98 ? -6.796 8.951 -0.555 1.00 96.94 98 VAL A C 1
ATOM 753 O O . VAL A 1 98 ? -7.513 9.877 -0.934 1.00 96.94 98 VAL A O 1
ATOM 756 N N . GLY A 1 99 ? -5.551 9.131 -0.130 1.00 95.81 99 GLY A N 1
ATOM 757 C CA . GLY A 1 99 ? -4.986 10.466 0.034 1.00 95.81 99 GLY A CA 1
ATOM 758 C C . GLY A 1 99 ? -3.482 10.501 -0.152 1.00 95.81 99 GLY A C 1
ATOM 759 O O . GLY A 1 99 ? -2.801 9.480 -0.069 1.00 95.81 99 GLY A O 1
ATOM 760 N N . GLU A 1 100 ? -2.963 11.702 -0.386 1.00 95.44 100 GLU A N 1
ATOM 761 C CA . GLU A 1 100 ? -1.526 11.944 -0.480 1.00 95.44 100 GLU A CA 1
ATOM 762 C C . GLU A 1 100 ? -0.796 11.626 0.843 1.00 95.44 100 GLU A C 1
ATOM 764 O O . GLU A 1 100 ? -1.394 11.186 1.831 1.00 95.44 100 GLU A O 1
ATOM 769 N N . VAL A 1 101 ? 0.526 11.796 0.851 1.00 93.00 101 VAL A N 1
ATOM 770 C CA . VAL A 1 101 ? 1.424 11.415 1.954 1.00 93.00 101 VAL A CA 1
ATOM 771 C C . VAL A 1 101 ? 0.920 11.903 3.315 1.00 93.00 101 VAL A C 1
ATOM 773 O O . VAL A 1 101 ? 0.818 11.119 4.252 1.00 93.00 101 VAL A O 1
ATOM 776 N N . THR A 1 102 ? 0.590 13.183 3.435 1.00 95.75 102 THR A N 1
ATOM 777 C CA . THR A 1 102 ? 0.229 13.839 4.694 1.00 95.75 102 THR A CA 1
ATOM 778 C C . THR A 1 102 ? -1.101 13.316 5.217 1.00 95.75 102 THR A C 1
ATOM 780 O O . THR A 1 102 ? -1.173 12.879 6.366 1.00 95.75 102 THR A O 1
ATOM 783 N N . ALA A 1 103 ? -2.140 13.310 4.381 1.00 96.25 103 ALA A N 1
ATOM 784 C CA . ALA A 1 103 ? -3.466 12.826 4.743 1.00 96.25 103 ALA A CA 1
ATOM 785 C C . ALA A 1 103 ? -3.442 11.341 5.132 1.00 96.25 103 ALA A C 1
ATOM 787 O O . ALA A 1 103 ? -3.930 10.977 6.201 1.00 96.25 103 ALA A O 1
ATOM 788 N N . SER A 1 104 ? -2.821 10.492 4.306 1.00 94.56 104 SER A N 1
ATOM 789 C CA . SER A 1 104 ? -2.760 9.047 4.564 1.00 94.56 104 SER A CA 1
ATOM 790 C C . SER A 1 104 ? -1.961 8.700 5.819 1.00 94.56 104 SER A C 1
ATOM 792 O O . SER A 1 104 ? -2.393 7.856 6.600 1.00 94.56 104 SER A O 1
ATOM 794 N N . GLN A 1 105 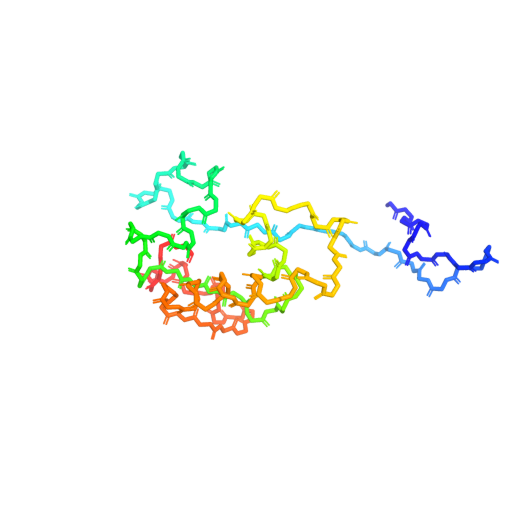? -0.841 9.382 6.075 1.00 94.00 105 GLN A N 1
ATOM 795 C CA . GLN A 1 105 ? -0.015 9.108 7.254 1.00 94.00 105 GLN A CA 1
ATOM 796 C C . GLN A 1 105 ? -0.585 9.694 8.544 1.00 94.00 105 GLN A C 1
ATOM 798 O O . GLN A 1 105 ? -0.379 9.115 9.607 1.00 94.00 105 GLN A O 1
ATOM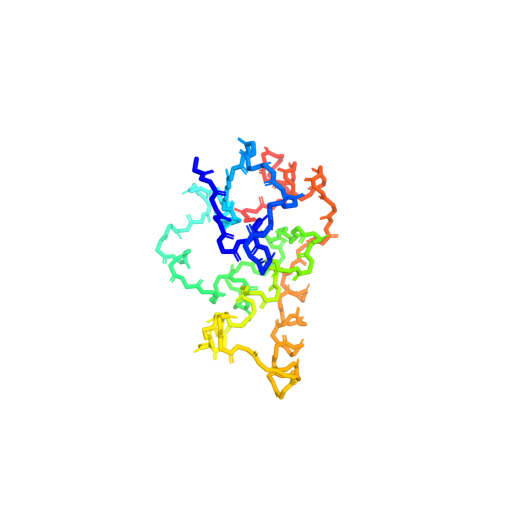 803 N N . THR A 1 106 ? -1.292 10.825 8.477 1.00 97.12 106 THR A N 1
ATOM 804 C CA . THR A 1 106 ? -1.845 11.489 9.670 1.00 97.12 106 THR A CA 1
ATOM 805 C C . THR A 1 106 ? -3.112 10.805 10.177 1.00 97.12 106 THR A C 1
ATOM 807 O O . THR A 1 106 ? -3.374 10.829 11.377 1.00 97.12 106 THR A O 1
ATOM 810 N N . ALA A 1 107 ? -3.870 10.145 9.301 1.00 97.81 107 ALA A N 1
ATOM 811 C CA . ALA A 1 107 ? -5.120 9.487 9.672 1.00 97.81 107 ALA A CA 1
ATOM 812 C C . ALA A 1 107 ? -4.947 8.382 10.735 1.00 97.81 107 ALA A C 1
ATOM 814 O O . ALA A 1 107 ? -5.847 8.149 11.544 1.00 97.81 107 ALA A O 1
ATOM 815 N N . LEU A 1 108 ? -3.791 7.709 10.762 1.00 96.94 108 LEU A N 1
ATOM 816 C CA . LEU A 1 108 ? -3.488 6.673 11.751 1.00 96.94 108 LEU A CA 1
ATOM 817 C C . LEU A 1 108 ? -3.245 7.244 13.168 1.00 96.94 108 LEU A C 1
ATOM 819 O O . LEU A 1 108 ? -3.948 6.836 14.096 1.00 96.94 108 LEU A O 1
ATOM 823 N N . PRO A 1 109 ? -2.299 8.184 13.396 1.00 97.12 109 PRO A N 1
ATOM 824 C CA . PRO A 1 109 ? -2.051 8.744 14.725 1.00 97.12 109 PRO A CA 1
ATOM 825 C C . PRO A 1 109 ? -3.209 9.592 15.269 1.00 97.12 109 PRO A C 1
ATOM 827 O O . PRO A 1 109 ? -3.346 9.692 16.486 1.00 97.12 109 PRO A O 1
ATOM 830 N N . THR A 1 110 ? -4.061 10.172 14.416 1.00 97.44 110 THR A N 1
ATOM 831 C CA . THR A 1 110 ? -5.283 10.870 14.862 1.00 97.44 110 THR A CA 1
ATOM 832 C C . THR A 1 110 ? -6.429 9.914 15.199 1.00 97.44 110 THR A C 1
ATOM 834 O O . THR A 1 110 ? -7.430 10.333 15.779 1.00 97.44 110 THR A O 1
ATOM 837 N N . GLY A 1 111 ? -6.292 8.627 14.864 1.00 97.31 111 GLY A N 1
ATOM 838 C CA . GLY A 1 111 ? -7.310 7.606 15.089 1.00 97.31 111 GLY A CA 1
ATOM 839 C C . GLY A 1 111 ? -8.492 7.673 14.122 1.00 97.31 111 GLY A C 1
ATOM 840 O O . GLY A 1 111 ? -9.526 7.065 14.402 1.00 97.31 111 GLY A O 1
ATOM 841 N N . GLU A 1 112 ? -8.360 8.396 13.007 1.00 97.81 112 GLU A N 1
ATOM 842 C CA . GLU A 1 112 ? -9.366 8.438 11.946 1.00 97.81 112 GLU A CA 1
ATOM 843 C C . GLU A 1 112 ? -9.509 7.081 11.243 1.00 97.81 112 GLU A C 1
ATOM 845 O O . GLU A 1 112 ? -10.624 6.700 10.866 1.00 97.81 112 GLU A O 1
ATOM 850 N N . VAL A 1 113 ? -8.396 6.357 11.111 1.00 98.25 113 VAL A N 1
ATOM 851 C CA . VAL A 1 113 ? -8.302 4.977 10.621 1.00 98.25 113 VAL A CA 1
ATOM 852 C C . VAL A 1 113 ? -7.517 4.116 11.613 1.00 98.25 113 VAL A C 1
ATOM 854 O O . VAL A 1 113 ? -6.865 4.626 12.529 1.00 98.25 113 VAL A O 1
ATOM 857 N N . ASP A 1 1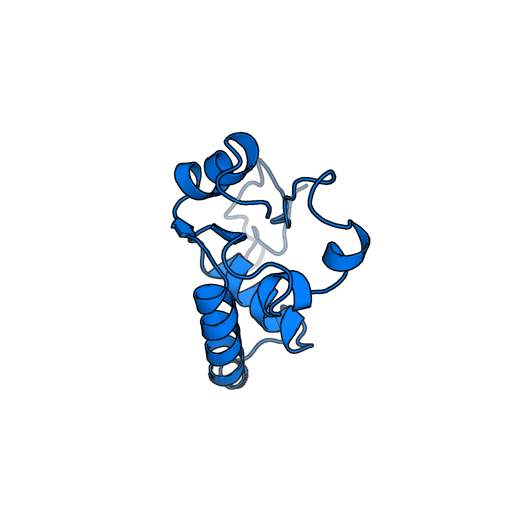14 ? -7.587 2.799 11.433 1.00 98.06 114 ASP A N 1
ATOM 858 C CA . ASP A 1 114 ? -6.853 1.827 12.246 1.00 98.06 114 ASP A CA 1
ATOM 859 C C . ASP A 1 114 ? -5.666 1.201 11.474 1.00 98.06 114 ASP A C 1
ATOM 861 O O . ASP A 1 114 ? -4.778 0.621 12.110 1.00 98.06 114 ASP A O 1
ATOM 865 N N . ILE A 1 115 ? -5.657 1.339 10.137 1.00 97.06 115 ILE A N 1
ATOM 866 C CA . ILE A 1 115 ? -4.679 0.817 9.161 1.00 97.06 115 ILE A CA 1
ATOM 867 C C . ILE A 1 115 ? -4.334 1.921 8.158 1.00 97.06 115 ILE A C 1
ATOM 869 O O . ILE A 1 115 ? -5.290 2.561 7.663 1.00 97.06 115 ILE A O 1
#

Foldseek 3Di:
DQPCVVQPDPNDGRDGDPDDDDDADDFDVVQDPPVPSVALCCQQPDPFALQAEAAQDCLVLLCSLCVNVVHHSVPDDPVCVVSSVVSSVSSVRRYNYYDHPCVRVVCCVVVVHGD

Secondary structure (DSSP, 8-state):
---HHHHEETTEE---------------TTTS-TTGGGSTHHHHSGGGTT-EEEES-HHHHHHHHHHHTT--GGG--GGGHHHHHHHHHHHHHHEEEEE-HHHHHHTTTTTS---

Sequence (115 aa):
VKMDRSTVVDGKRYGITEKFGYNTIGYNKTKVDPADMQSMTALTGDKYKGKIAIYDYYLPVIGMAALAIGKKTAELTEADLPAIKEELLKMKANAKLVGEVTASQTALPTGEVDI

Radius of gyration: 16.46 Å; chains: 1; bounding box: 43×28×41 Å